Protein AF-A0A9P6QPV4-F1 (afdb_monomer)

Solvent-accessible surface area (backbone atoms only — not comparable to full-atom values): 7721 Å² total; per-residue (Å²): 91,66,71,56,54,52,51,54,48,51,56,55,48,48,58,53,47,57,52,38,43,75,69,64,81,41,61,70,65,59,55,51,54,50,55,49,54,49,51,53,51,52,50,53,50,51,50,52,30,54,54,38,33,74,79,37,81,72,35,32,77,47,51,60,56,54,33,46,51,50,51,52,52,50,53,51,54,52,50,52,52,52,50,52,54,50,51,51,53,51,51,51,53,48,54,53,52,51,52,53,49,54,53,47,55,53,48,53,54,47,52,52,52,52,52,57,48,58,66,62,73,72,72,79,88,89,88,86,87,90,79,90,84,87,135

Organism: NCBI:txid64522

Mean predicted aligned error: 12.57 Å

Radius of gyration: 38.08 Å; Cα contacts (8 Å, |Δi|>4): 37; chains: 1; bounding box: 68×32×124 Å

Secondary structure (DSSP, 8-state):
-HHHHHHHHHHHHHHHHHHHHHTTSS-HHHHHHHHHHHHHHHHHHHHHHHHHHHHSTTHHHHHHHHHHHHHHHHHHHHHHHHHHHHHHHHHHHHHHHHHHHHHHHHHHHHHHHHHHHHTTTT-------------

Structure (mmCIF, N/CA/C/O backbone):
data_AF-A0A9P6QPV4-F1
#
_entry.id   AF-A0A9P6QPV4-F1
#
loop_
_atom_site.group_PDB
_atom_site.id
_atom_site.type_symbol
_atom_site.label_atom_id
_atom_site.label_alt_id
_atom_site.label_comp_id
_atom_site.label_asym_id
_atom_site.label_entity_id
_atom_site.label_seq_id
_atom_site.pdbx_PDB_ins_code
_atom_site.Cartn_x
_atom_site.Cartn_y
_atom_site.Cartn_z
_atom_site.occupancy
_atom_site.B_iso_or_equiv
_atom_site.auth_seq_id
_atom_site.auth_comp_id
_atom_site.auth_asym_id
_atom_site.auth_atom_id
_atom_site.pdbx_PDB_model_num
ATOM 1 N N . MET A 1 1 ? -0.116 -9.616 7.389 1.00 77.44 1 MET A N 1
ATOM 2 C CA . MET A 1 1 ? 0.312 -8.679 6.322 1.00 77.44 1 MET A CA 1
ATOM 3 C C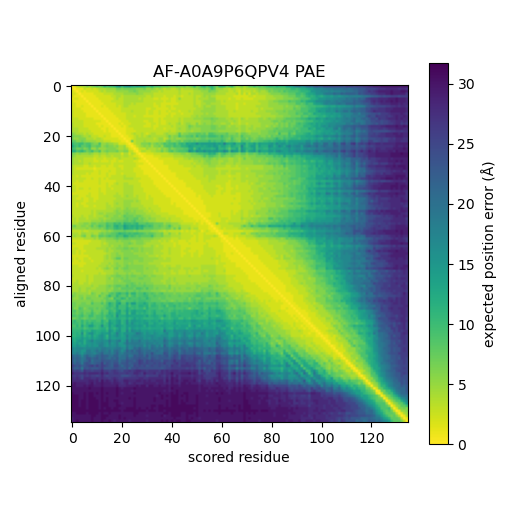 . MET A 1 1 ? -0.882 -8.087 5.591 1.00 77.44 1 MET A C 1
ATOM 5 O O . MET A 1 1 ? -0.925 -6.873 5.457 1.00 77.44 1 MET A O 1
ATOM 9 N N . GLU A 1 2 ? -1.861 -8.902 5.189 1.00 86.75 2 GLU A N 1
ATOM 10 C CA . GLU A 1 2 ? -3.061 -8.454 4.464 1.00 86.75 2 GLU A CA 1
ATOM 11 C C . GLU A 1 2 ? -3.799 -7.275 5.120 1.00 86.75 2 GLU A C 1
ATOM 13 O O . GLU A 1 2 ? -4.029 -6.276 4.448 1.00 86.75 2 GLU A O 1
ATOM 18 N N . GLY A 1 3 ? -4.056 -7.319 6.435 1.00 86.25 3 GLY A N 1
ATOM 19 C CA . GLY A 1 3 ? -4.704 -6.203 7.141 1.00 86.25 3 GLY A CA 1
ATOM 20 C C . GLY A 1 3 ? -3.973 -4.861 6.982 1.00 86.25 3 GLY A C 1
ATOM 21 O O . GLY A 1 3 ? -4.598 -3.846 6.699 1.00 86.25 3 GLY A O 1
ATOM 22 N N . VAL A 1 4 ? -2.635 -4.850 7.054 1.00 87.25 4 VAL A N 1
ATOM 23 C CA . VAL A 1 4 ? -1.836 -3.623 6.859 1.00 87.25 4 VAL A CA 1
ATOM 24 C C . VAL A 1 4 ? -1.897 -3.141 5.409 1.00 87.25 4 VAL A C 1
ATOM 26 O O . VAL A 1 4 ? -2.038 -1.945 5.167 1.00 87.25 4 VAL A O 1
ATOM 29 N N . VAL A 1 5 ? -1.837 -4.058 4.439 1.00 90.94 5 VAL A N 1
ATOM 30 C CA . VAL A 1 5 ? -1.985 -3.720 3.013 1.00 90.94 5 VAL A CA 1
ATOM 31 C C . VAL A 1 5 ? -3.350 -3.084 2.753 1.00 90.94 5 VAL A C 1
ATOM 33 O O . VAL A 1 5 ? -3.426 -2.045 2.097 1.00 90.94 5 VAL A O 1
ATOM 36 N N . ARG A 1 6 ? -4.417 -3.664 3.312 1.00 91.69 6 ARG A N 1
ATOM 37 C CA . ARG A 1 6 ? -5.785 -3.166 3.154 1.00 91.69 6 ARG A CA 1
ATOM 38 C C . ARG A 1 6 ? -5.951 -1.762 3.738 1.00 91.69 6 ARG A C 1
ATOM 40 O O . ARG A 1 6 ? -6.546 -0.912 3.087 1.00 91.69 6 ARG A O 1
ATOM 47 N N . VAL A 1 7 ? -5.364 -1.489 4.906 1.00 91.31 7 VAL A N 1
ATOM 48 C CA . VAL A 1 7 ? -5.370 -0.147 5.525 1.00 91.31 7 VAL A CA 1
ATOM 49 C C . VAL A 1 7 ? -4.671 0.884 4.656 1.00 91.31 7 VAL A C 1
ATOM 51 O O . VAL A 1 7 ? -5.173 1.995 4.496 1.00 91.31 7 VAL A O 1
ATOM 54 N N . LEU A 1 8 ? -3.495 0.542 4.125 1.00 88.44 8 LEU A N 1
ATOM 55 C CA . LEU A 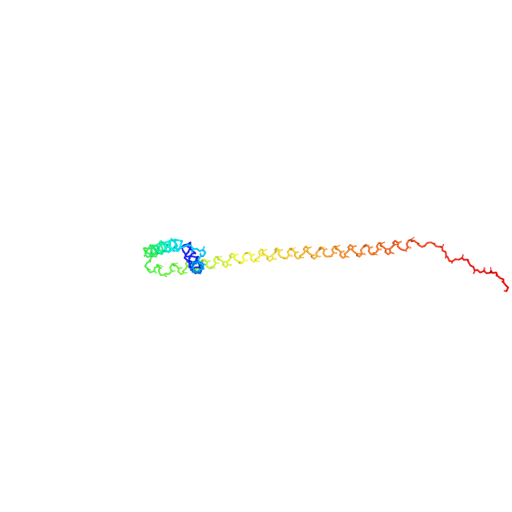1 8 ? -2.732 1.456 3.280 1.00 88.44 8 LEU A CA 1
ATOM 56 C C . LEU A 1 8 ? -3.514 1.792 2.006 1.00 88.44 8 LEU A C 1
ATOM 58 O O . LEU A 1 8 ? -3.653 2.972 1.696 1.00 88.44 8 LEU A O 1
ATOM 62 N N . SER A 1 9 ? -4.107 0.784 1.355 1.00 91.50 9 SER A N 1
ATOM 63 C CA . SER A 1 9 ? -4.988 0.992 0.198 1.00 91.50 9 SER A CA 1
ATOM 64 C C . SER A 1 9 ? -6.181 1.876 0.555 1.00 91.50 9 SER A C 1
ATOM 66 O O . SER A 1 9 ? -6.381 2.906 -0.075 1.00 91.50 9 SER A O 1
ATOM 68 N N . MET A 1 10 ? -6.919 1.556 1.627 1.00 93.12 10 MET A N 1
ATOM 69 C CA . MET A 1 10 ? -8.087 2.345 2.031 1.00 93.12 10 MET A CA 1
ATOM 70 C C . MET A 1 10 ? -7.749 3.811 2.318 1.00 93.12 10 MET A C 1
ATOM 72 O O . MET A 1 10 ? -8.542 4.697 2.005 1.00 93.12 10 MET A O 1
ATOM 76 N N . ARG A 1 11 ? -6.576 4.106 2.889 1.00 91.50 11 ARG A N 1
ATOM 77 C CA . ARG A 1 11 ? -6.150 5.494 3.127 1.00 91.50 11 ARG A CA 1
ATOM 78 C C . ARG A 1 11 ? -5.884 6.253 1.830 1.00 91.50 11 ARG A C 1
ATOM 80 O O . ARG A 1 11 ? -6.265 7.420 1.740 1.00 91.50 11 ARG A O 1
ATOM 87 N N . GLU A 1 12 ? -5.245 5.613 0.855 1.00 92.56 12 GLU A N 1
ATOM 88 C CA . GLU A 1 12 ? -5.014 6.189 -0.474 1.00 92.56 12 GLU A CA 1
ATOM 89 C C . GLU A 1 12 ? -6.351 6.406 -1.202 1.00 92.56 12 GLU A C 1
ATOM 91 O O . GLU A 1 12 ? -6.650 7.518 -1.649 1.00 92.56 12 GLU A O 1
ATOM 96 N N . ASP A 1 13 ? -7.207 5.383 -1.211 1.00 93.38 13 ASP A N 1
ATOM 97 C CA . ASP A 1 13 ? -8.518 5.400 -1.859 1.00 93.38 13 ASP A CA 1
ATOM 98 C C . ASP A 1 13 ? -9.428 6.487 -1.275 1.00 93.38 13 ASP A C 1
ATOM 100 O O . ASP A 1 13 ? -10.091 7.207 -2.021 1.00 93.38 13 ASP A O 1
ATOM 104 N N . LYS A 1 14 ? -9.406 6.695 0.048 1.00 92.56 14 LYS A N 1
ATOM 105 C CA . LYS A 1 14 ? -10.188 7.743 0.721 1.00 92.56 14 LYS A CA 1
ATOM 106 C C . LYS A 1 14 ? -9.842 9.142 0.222 1.00 92.56 14 LYS A C 1
ATOM 108 O O . LYS A 1 14 ? -10.737 9.967 0.035 1.00 92.56 14 LYS A O 1
ATOM 113 N N . GLN A 1 15 ? -8.556 9.431 0.011 1.00 92.50 15 GLN A N 1
ATOM 114 C CA . GLN A 1 15 ? -8.116 10.737 -0.486 1.00 92.50 15 GLN A CA 1
ATOM 115 C C . GLN A 1 15 ? -8.592 10.974 -1.919 1.00 92.50 15 GLN A C 1
ATOM 117 O O . GLN A 1 15 ? -9.061 12.067 -2.246 1.00 92.50 15 GLN A O 1
ATOM 122 N N . VAL A 1 16 ? -8.510 9.944 -2.762 1.00 92.25 16 VAL A N 1
ATOM 123 C CA . VAL A 1 16 ? -8.988 10.000 -4.146 1.00 92.25 16 VAL A CA 1
ATOM 124 C C . VAL A 1 16 ? -10.508 10.160 -4.178 1.00 92.25 16 VAL A C 1
ATOM 126 O O . VAL A 1 16 ? -11.020 11.061 -4.844 1.00 92.25 16 VAL A O 1
ATOM 129 N N . LEU A 1 17 ? -11.230 9.359 -3.396 1.00 92.06 17 LEU A N 1
ATOM 130 C CA . LEU A 1 17 ? -12.687 9.382 -3.318 1.00 92.06 17 LEU A CA 1
ATOM 131 C C .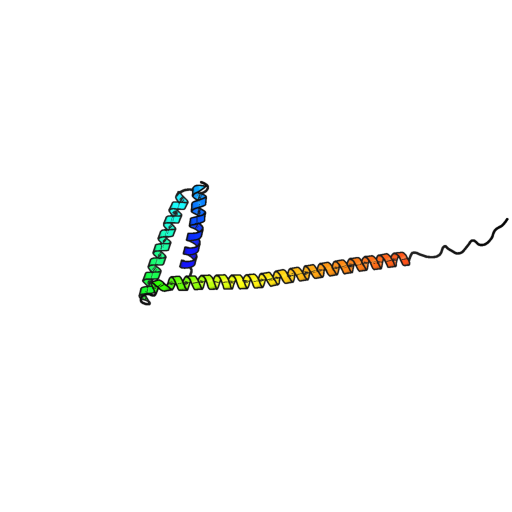 LEU A 1 17 ? -13.208 10.731 -2.811 1.00 92.06 17 LEU A C 1
ATOM 133 O O . LEU A 1 17 ? -14.142 11.278 -3.389 1.00 92.06 17 LEU A O 1
ATOM 137 N N . ALA A 1 18 ? -12.561 11.325 -1.804 1.00 90.19 18 ALA A N 1
ATOM 138 C CA . ALA A 1 18 ? -12.930 12.644 -1.291 1.00 90.19 18 ALA A CA 1
ATOM 139 C C . ALA A 1 18 ? -12.846 13.737 -2.369 1.00 90.19 18 ALA A C 1
ATOM 141 O O . ALA A 1 18 ? -13.630 14.688 -2.357 1.00 90.19 18 ALA A O 1
ATOM 142 N N . ASN A 1 19 ? -11.906 13.616 -3.309 1.00 91.56 19 ASN A N 1
ATOM 143 C CA . ASN A 1 19 ? -11.798 14.539 -4.436 1.00 91.56 19 ASN A CA 1
ATOM 144 C C . ASN A 1 19 ? -12.892 14.287 -5.481 1.00 91.56 19 ASN A C 1
ATOM 146 O O . ASN A 1 19 ? -13.494 15.244 -5.965 1.00 91.56 19 ASN A O 1
ATOM 150 N N . LEU A 1 20 ? -13.196 13.023 -5.783 1.00 90.25 20 LEU A N 1
ATOM 151 C CA . LEU A 1 20 ? -14.242 12.652 -6.742 1.00 90.25 20 LEU A CA 1
ATOM 152 C C . LEU A 1 20 ? -15.648 13.050 -6.264 1.00 90.25 20 LEU A C 1
ATOM 154 O O . LEU A 1 20 ? -16.445 13.570 -7.045 1.00 90.25 20 LEU A O 1
ATOM 158 N N . VAL A 1 21 ? -15.935 12.896 -4.969 1.00 90.00 21 VAL A N 1
ATOM 159 C CA . VAL A 1 21 ? -17.206 13.327 -4.362 1.00 90.00 21 VAL A CA 1
ATOM 160 C C . VAL A 1 21 ? -17.380 14.842 -4.488 1.00 90.00 21 VAL A C 1
ATOM 162 O O . VAL A 1 21 ? -18.441 15.310 -4.891 1.00 90.00 21 VAL A O 1
ATOM 165 N N . LYS A 1 22 ? -16.322 15.632 -4.248 1.00 87.94 22 LYS A N 1
ATOM 166 C CA . LYS A 1 22 ? -16.356 17.096 -4.443 1.00 87.94 22 LYS A CA 1
ATOM 167 C C . LYS A 1 22 ? -16.600 17.502 -5.896 1.00 87.94 22 LYS A C 1
ATOM 169 O O . LYS A 1 22 ? -17.188 18.550 -6.142 1.00 87.94 22 LYS A O 1
ATOM 174 N N . GLN A 1 23 ? -16.136 16.697 -6.850 1.00 91.06 23 GLN A N 1
ATOM 175 C CA . GLN A 1 23 ? -16.375 16.910 -8.278 1.00 91.06 23 GLN A CA 1
ATOM 176 C C . GLN A 1 23 ? -17.790 16.499 -8.713 1.00 91.06 23 GLN A C 1
ATOM 178 O O . GLN A 1 23 ? -18.176 16.786 -9.844 1.00 91.06 23 GLN A O 1
ATOM 183 N N . GLY A 1 24 ? -18.564 15.840 -7.844 1.00 87.12 24 GLY A N 1
ATOM 184 C CA . GLY A 1 24 ? -19.917 15.369 -8.140 1.00 87.12 24 GLY A CA 1
ATOM 185 C C . GLY A 1 24 ? -19.967 14.178 -9.101 1.00 87.12 24 GLY A C 1
ATOM 186 O O . GLY A 1 24 ? -21.042 13.825 -9.576 1.00 87.12 24 GLY A O 1
ATOM 187 N N . THR A 1 25 ? -18.825 13.551 -9.404 1.00 88.81 25 THR A N 1
ATOM 188 C CA . THR A 1 25 ? -18.744 12.362 -10.273 1.00 88.81 25 THR A CA 1
ATOM 189 C C . THR A 1 25 ? -19.099 11.073 -9.534 1.00 88.81 25 THR A C 1
ATOM 191 O O . THR A 1 25 ? -19.366 10.053 -10.165 1.00 88.81 25 THR A O 1
ATOM 194 N N . VAL A 1 26 ? -19.120 11.124 -8.200 1.00 88.12 26 VAL A N 1
ATOM 195 C CA . VAL A 1 26 ? -19.424 10.010 -7.300 1.00 88.12 26 VAL A CA 1
ATOM 196 C C . VAL A 1 26 ? -20.515 10.447 -6.324 1.00 88.12 26 VAL A C 1
ATOM 198 O O . VAL A 1 26 ? -20.455 11.545 -5.773 1.00 88.12 26 VAL A O 1
ATOM 201 N N . GLY A 1 27 ? -21.519 9.589 -6.123 1.00 88.25 27 GLY A N 1
ATOM 202 C CA . GLY A 1 27 ? -22.625 9.846 -5.200 1.00 88.25 27 GLY A CA 1
ATOM 203 C C . GLY A 1 27 ? -22.229 9.719 -3.724 1.00 88.25 27 GLY A C 1
ATOM 204 O O . GLY A 1 27 ? -21.318 8.971 -3.374 1.00 88.25 27 GLY A O 1
ATOM 205 N N . ASP A 1 28 ? -22.965 10.415 -2.857 1.00 87.12 28 ASP A N 1
ATOM 206 C CA . ASP A 1 28 ? -22.754 10.432 -1.397 1.00 87.12 28 ASP A CA 1
ATOM 207 C C . ASP A 1 28 ? -22.981 9.058 -0.727 1.00 87.12 28 ASP A C 1
ATOM 209 O O . ASP A 1 28 ? -22.378 8.722 0.294 1.00 87.12 28 ASP A O 1
ATOM 213 N N . ASP A 1 29 ? -23.793 8.206 -1.354 1.00 91.44 29 ASP A N 1
ATOM 214 C CA . ASP A 1 29 ? -24.022 6.821 -0.927 1.00 91.44 29 ASP A CA 1
ATOM 215 C C . ASP A 1 29 ? -22.726 5.987 -0.937 1.00 91.44 29 ASP A C 1
ATOM 217 O O . ASP A 1 29 ? -22.412 5.294 0.030 1.00 91.44 29 ASP A O 1
ATOM 221 N N . ILE A 1 30 ? -21.895 6.142 -1.977 1.00 90.75 30 ILE A N 1
ATOM 222 C CA . ILE A 1 30 ? -20.601 5.447 -2.088 1.00 90.75 30 ILE A CA 1
ATOM 223 C C . ILE A 1 30 ? -19.649 5.913 -0.984 1.00 90.75 30 ILE A C 1
ATOM 225 O O . ILE A 1 30 ? -18.936 5.102 -0.396 1.00 90.75 30 ILE A O 1
ATOM 229 N N . TRP A 1 31 ? -19.648 7.212 -0.677 1.00 90.12 31 TRP A N 1
ATOM 230 C CA . TRP A 1 31 ? -18.842 7.767 0.409 1.00 90.12 31 TRP A CA 1
ATOM 231 C C . TRP A 1 31 ? -19.259 7.208 1.775 1.00 90.12 31 TRP A C 1
ATOM 233 O O . TRP A 1 31 ? -18.412 6.849 2.601 1.00 90.12 31 TRP A O 1
ATOM 243 N N . THR A 1 32 ? -20.566 7.076 1.994 1.00 92.19 32 THR A N 1
ATOM 244 C CA . THR A 1 32 ? -21.133 6.506 3.219 1.00 92.19 32 THR A CA 1
ATOM 245 C C . THR A 1 32 ? -20.775 5.027 3.356 1.00 92.19 32 THR A C 1
ATOM 247 O O . THR A 1 32 ? -20.258 4.622 4.399 1.00 92.19 32 THR A O 1
ATOM 250 N N . GLN A 1 33 ? -20.961 4.236 2.295 1.00 93.62 33 GLN A N 1
ATOM 251 C CA . GLN A 1 33 ? -20.597 2.818 2.275 1.00 93.62 33 GLN A CA 1
ATOM 252 C C . GLN A 1 33 ? -19.091 2.614 2.476 1.00 93.62 33 GLN A C 1
ATOM 254 O O . GLN A 1 33 ? -18.680 1.739 3.236 1.00 93.62 33 GLN A O 1
ATOM 259 N N . PHE A 1 34 ? -18.259 3.453 1.857 1.00 93.62 34 PHE A N 1
ATOM 260 C CA . PHE A 1 34 ? -16.810 3.409 2.037 1.00 93.62 34 PHE A CA 1
ATOM 261 C C . PHE A 1 34 ? -16.409 3.683 3.492 1.00 93.62 34 PHE A C 1
ATOM 263 O O . PHE A 1 34 ? -15.591 2.963 4.061 1.00 93.62 34 PHE A O 1
ATOM 270 N N . THR A 1 35 ? -17.019 4.691 4.121 1.00 91.62 35 THR A N 1
ATOM 271 C CA . THR A 1 35 ? -16.767 5.029 5.531 1.00 91.62 35 THR A CA 1
ATOM 272 C C . THR A 1 35 ? -17.245 3.919 6.475 1.00 91.62 35 THR A C 1
ATOM 274 O O . THR A 1 35 ? -16.646 3.696 7.526 1.00 91.62 35 THR A O 1
ATOM 277 N N . LEU A 1 36 ? -18.315 3.200 6.120 1.00 95.06 36 LEU A N 1
ATOM 278 C CA . LEU A 1 36 ? -18.758 2.024 6.869 1.00 95.06 36 LEU A CA 1
ATOM 279 C C . LEU A 1 36 ? -17.718 0.901 6.795 1.00 95.06 36 LEU A C 1
ATOM 281 O O . LEU A 1 36 ? -17.288 0.407 7.834 1.00 95.06 36 LEU A O 1
ATOM 285 N N . SER A 1 37 ? -17.259 0.561 5.590 1.00 93.75 37 SER A N 1
ATOM 286 C CA . SER A 1 37 ? -16.211 -0.446 5.400 1.00 93.75 37 SER A CA 1
ATOM 287 C C . SER A 1 37 ? -14.886 -0.058 6.070 1.00 93.75 37 SER A C 1
ATOM 289 O O . SER A 1 37 ? -14.158 -0.931 6.534 1.00 93.75 37 SER A O 1
ATOM 291 N N . GLU A 1 38 ? -14.582 1.240 6.193 1.00 92.44 38 GLU A N 1
ATOM 292 C CA . GLU A 1 38 ? -13.417 1.725 6.950 1.00 92.44 38 GLU A CA 1
ATOM 293 C C . GLU A 1 38 ? -13.522 1.353 8.427 1.00 92.44 38 GLU A C 1
ATOM 295 O O . GLU A 1 38 ? -12.575 0.820 8.999 1.00 92.44 38 GLU A O 1
ATOM 300 N N . LYS A 1 39 ? -14.694 1.565 9.030 1.00 94.00 39 LYS A N 1
ATOM 301 C CA . LYS A 1 39 ? -14.941 1.205 10.430 1.00 94.00 39 LYS A CA 1
ATOM 302 C C . LYS A 1 39 ? -14.897 -0.301 10.660 1.00 94.00 39 LYS A C 1
ATOM 304 O O . LYS A 1 39 ? -14.393 -0.737 11.691 1.00 94.00 39 LYS A O 1
ATOM 309 N N . GLU A 1 40 ? -15.415 -1.091 9.723 1.00 94.00 40 GLU A N 1
ATOM 310 C CA . GLU A 1 40 ? -15.329 -2.556 9.786 1.00 94.00 40 GLU A CA 1
ATOM 311 C C . GLU A 1 40 ? -13.869 -3.023 9.784 1.00 94.00 40 GLU A C 1
ATOM 313 O O . GLU A 1 40 ? -13.487 -3.861 10.601 1.00 94.00 40 GLU A O 1
ATOM 318 N N . LEU A 1 41 ? -13.031 -2.425 8.931 1.00 92.88 41 LEU A N 1
ATOM 319 C CA . LEU A 1 41 ? -11.602 -2.721 8.894 1.00 92.88 41 LEU A CA 1
ATOM 320 C C . LEU A 1 41 ? -10.879 -2.271 10.173 1.00 92.88 41 LEU A C 1
ATOM 322 O O . LEU A 1 41 ? -10.027 -2.995 10.685 1.00 92.88 41 LEU A O 1
ATOM 326 N N . GLU A 1 42 ? -11.204 -1.094 10.712 1.00 91.81 42 GLU A N 1
ATOM 327 C CA . GLU A 1 42 ? -10.650 -0.627 11.990 1.00 91.81 42 GLU A CA 1
ATOM 328 C C . GLU A 1 42 ? -10.987 -1.589 13.137 1.00 91.81 42 GLU A C 1
ATOM 330 O O . GLU A 1 42 ? -10.108 -1.914 13.938 1.00 91.81 42 GLU A O 1
ATOM 335 N N . ALA A 1 43 ? -12.219 -2.101 13.180 1.00 94.00 43 ALA A N 1
ATOM 336 C CA . ALA A 1 43 ? -12.636 -3.095 14.163 1.00 94.00 43 ALA A CA 1
ATOM 337 C C . ALA A 1 43 ? -11.876 -4.424 14.003 1.00 94.00 43 ALA A C 1
ATOM 339 O O . ALA A 1 43 ? -11.418 -4.988 14.998 1.00 94.00 43 ALA A O 1
ATOM 340 N N . GLU A 1 44 ? -11.678 -4.897 12.768 1.00 92.50 44 GLU A N 1
ATOM 341 C CA . GLU A 1 44 ? -10.875 -6.093 12.474 1.00 92.50 44 GLU A CA 1
ATOM 342 C C . GLU A 1 44 ? -9.434 -5.941 12.994 1.00 92.50 44 GLU A C 1
ATOM 344 O O . GLU A 1 44 ? -8.886 -6.843 13.625 1.00 92.50 44 GLU A O 1
ATOM 349 N N . ILE A 1 45 ? -8.820 -4.773 12.799 1.00 91.69 45 ILE A N 1
ATOM 350 C CA . ILE A 1 45 ? -7.449 -4.508 13.257 1.00 91.69 45 ILE A CA 1
ATOM 351 C C . ILE A 1 45 ? -7.367 -4.441 14.776 1.00 91.69 45 ILE A C 1
ATOM 353 O O . ILE A 1 45 ? -6.412 -4.964 15.349 1.00 91.69 45 ILE A O 1
ATOM 357 N N . MET A 1 46 ? -8.344 -3.813 15.433 1.00 92.56 46 MET A N 1
ATOM 358 C CA . MET A 1 46 ? -8.404 -3.797 16.895 1.00 92.56 46 MET A CA 1
ATOM 359 C C . MET A 1 46 ? -8.500 -5.220 17.449 1.00 92.56 46 MET A C 1
ATOM 361 O O . MET A 1 46 ? -7.735 -5.559 18.350 1.00 92.56 46 MET A O 1
ATOM 365 N N . ALA A 1 47 ? -9.327 -6.077 16.844 1.00 93.25 47 ALA A N 1
ATOM 366 C CA . ALA A 1 47 ? -9.412 -7.486 17.219 1.00 93.25 47 ALA A CA 1
ATOM 367 C C . ALA A 1 47 ? -8.067 -8.218 17.046 1.00 93.25 47 ALA A C 1
ATOM 369 O O . ALA A 1 47 ? -7.655 -8.949 17.941 1.00 93.25 47 ALA A O 1
ATOM 370 N N . ILE A 1 48 ? -7.325 -7.966 15.957 1.00 91.19 48 ILE A N 1
ATOM 371 C CA . ILE A 1 48 ? -5.981 -8.543 15.745 1.00 91.19 48 ILE A CA 1
ATOM 372 C C . ILE A 1 48 ? -4.986 -8.071 16.815 1.00 91.19 48 ILE A C 1
ATOM 374 O O . ILE A 1 48 ? -4.152 -8.847 17.281 1.00 91.19 48 ILE A O 1
ATOM 378 N N . VAL A 1 49 ? -5.033 -6.794 17.199 1.00 92.00 49 VAL A N 1
ATOM 379 C CA . VAL A 1 49 ? -4.154 -6.223 18.233 1.00 92.00 49 VAL A CA 1
ATOM 380 C C . VAL A 1 49 ? -4.459 -6.837 19.598 1.00 92.00 49 VAL A C 1
ATOM 382 O O . VAL A 1 49 ? -3.532 -7.179 20.338 1.00 92.00 49 VAL A O 1
ATOM 385 N N . GLU A 1 50 ? -5.739 -7.000 19.927 1.00 93.94 50 GLU A N 1
ATOM 386 C CA . GLU A 1 50 ? -6.186 -7.675 21.145 1.00 93.94 50 GLU A CA 1
ATOM 387 C C . GLU A 1 50 ? -5.756 -9.143 21.155 1.00 93.94 50 GLU A C 1
ATOM 389 O O . GLU A 1 50 ? -5.149 -9.594 22.127 1.00 93.94 50 GLU A O 1
ATOM 394 N N . GLU A 1 51 ? -5.964 -9.865 20.054 1.00 93.56 51 GLU A N 1
ATOM 395 C CA . GLU A 1 51 ? -5.543 -11.257 19.901 1.00 93.56 51 GLU A CA 1
ATOM 396 C C . GLU A 1 51 ? -4.019 -11.400 20.033 1.00 93.56 51 GLU A C 1
ATOM 398 O O . GLU A 1 51 ? -3.535 -12.247 20.784 1.00 93.56 51 GLU A O 1
ATOM 403 N N . ALA A 1 52 ? -3.234 -10.519 19.407 1.00 93.94 52 ALA A N 1
ATOM 404 C CA . ALA A 1 52 ? -1.777 -10.501 19.540 1.00 93.94 52 ALA A CA 1
ATOM 405 C C . ALA A 1 52 ? -1.326 -10.332 21.000 1.00 93.94 52 ALA A C 1
ATOM 407 O O . ALA A 1 52 ? -0.373 -10.986 21.436 1.00 93.94 52 ALA A O 1
ATOM 408 N N . ASN A 1 53 ? -2.030 -9.500 21.771 1.00 93.56 53 ASN A N 1
ATOM 409 C CA . ASN A 1 53 ? -1.754 -9.322 23.194 1.00 93.56 53 ASN A CA 1
ATOM 410 C C . ASN A 1 53 ? -2.052 -10.584 24.021 1.00 93.56 53 ASN A C 1
ATOM 412 O O . ASN A 1 53 ? -1.403 -10.783 25.047 1.00 93.56 53 ASN A O 1
ATOM 416 N N . THR A 1 54 ? -2.962 -11.463 23.575 1.00 94.88 54 THR A N 1
ATOM 417 C CA . THR A 1 54 ? -3.194 -12.765 24.233 1.00 94.88 54 THR A CA 1
ATOM 418 C C . THR A 1 54 ? -2.018 -13.727 24.067 1.00 94.88 54 THR A C 1
ATOM 420 O O . THR A 1 54 ? -1.751 -14.531 24.959 1.00 94.88 54 THR A O 1
ATOM 423 N N . PHE A 1 55 ? -1.279 -13.629 22.958 1.00 93.62 55 PHE A N 1
ATOM 424 C CA . PHE A 1 55 ? -0.090 -14.448 22.724 1.00 93.62 55 PHE A CA 1
ATOM 425 C C . PHE A 1 55 ? 1.130 -13.934 23.487 1.00 93.62 55 PHE A C 1
ATOM 427 O O . PHE A 1 55 ? 1.953 -14.727 23.951 1.00 93.62 55 PHE A O 1
ATOM 434 N N . LYS A 1 56 ? 1.277 -12.610 23.592 1.00 93.12 56 LYS A N 1
ATOM 435 C CA . LYS A 1 56 ? 2.359 -11.969 24.336 1.00 93.12 56 LYS A CA 1
ATOM 436 C C . LYS A 1 56 ? 1.971 -10.546 24.715 1.00 93.12 56 LYS A C 1
ATOM 438 O O . LYS A 1 56 ? 1.562 -9.755 23.869 1.00 93.12 56 LYS A O 1
ATOM 443 N N . GLU A 1 57 ? 2.195 -10.202 25.977 1.00 92.38 57 GLU A N 1
ATOM 444 C CA . GLU A 1 57 ? 1.962 -8.852 26.482 1.00 92.38 57 GLU A CA 1
ATOM 445 C C . GLU A 1 57 ? 2.703 -7.797 25.637 1.00 92.38 57 GLU A C 1
ATOM 447 O O . GLU A 1 57 ? 3.864 -7.981 25.257 1.00 92.38 57 GLU A O 1
ATOM 452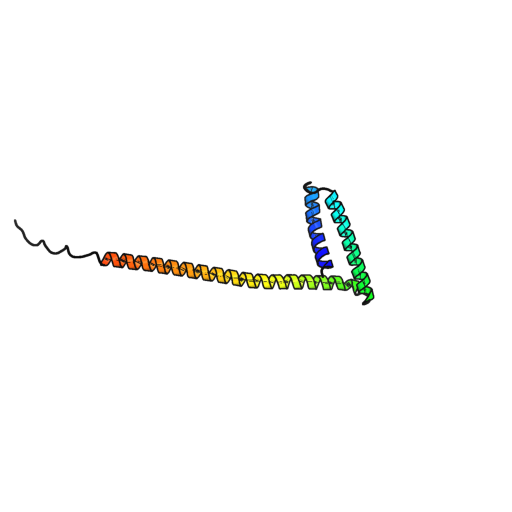 N N . ASN A 1 58 ? 2.018 -6.690 25.333 1.00 89.31 58 ASN A N 1
ATOM 453 C CA . ASN A 1 58 ? 2.493 -5.578 24.499 1.00 89.31 58 ASN A CA 1
ATOM 454 C C . ASN A 1 58 ? 2.829 -5.928 23.037 1.00 89.31 58 ASN A C 1
ATOM 456 O O . ASN A 1 58 ? 3.360 -5.083 22.306 1.00 89.31 58 ASN A O 1
ATOM 460 N N . TRP A 1 59 ? 2.509 -7.131 22.553 1.00 92.94 59 TRP A N 1
ATOM 461 C CA . TRP A 1 59 ? 2.799 -7.487 21.164 1.00 92.94 59 TRP A CA 1
ATOM 462 C C . TRP A 1 59 ? 1.897 -6.754 20.169 1.00 92.94 59 TRP A C 1
ATOM 464 O O . TRP A 1 59 ? 2.350 -6.401 19.080 1.00 92.94 59 TRP A O 1
ATOM 474 N N . GLY A 1 60 ? 0.673 -6.406 20.566 1.00 90.31 60 GLY A N 1
ATOM 475 C CA . GLY A 1 60 ? -0.253 -5.626 19.750 1.00 90.31 60 GLY A CA 1
ATOM 476 C C . GLY A 1 60 ? 0.307 -4.270 19.290 1.00 90.31 60 GLY A C 1
ATOM 477 O O . GLY A 1 60 ? -0.012 -3.811 18.197 1.00 90.31 60 GLY A O 1
ATOM 478 N N . GLN A 1 61 ? 1.205 -3.654 20.067 1.00 89.50 61 GLN A N 1
ATOM 479 C CA . GLN A 1 61 ? 1.835 -2.378 19.698 1.00 89.50 61 GLN A CA 1
ATOM 480 C C . GLN A 1 61 ? 2.888 -2.526 18.591 1.00 89.50 61 GLN A C 1
ATOM 482 O O . GLN A 1 61 ? 3.063 -1.625 17.776 1.00 89.50 61 GLN A O 1
ATOM 487 N N . SER A 1 62 ? 3.593 -3.659 18.554 1.00 92.62 62 SER A N 1
ATOM 488 C CA . SER A 1 62 ? 4.717 -3.885 17.633 1.00 92.62 62 SER A CA 1
ATOM 489 C C . SER A 1 62 ? 4.335 -4.714 16.407 1.00 92.62 62 SER A C 1
ATOM 491 O O . SER A 1 62 ? 4.942 -4.551 15.349 1.00 92.62 62 SER A O 1
ATOM 493 N N . ILE A 1 63 ? 3.304 -5.560 16.498 1.00 92.25 63 ILE A N 1
ATOM 494 C CA . ILE A 1 63 ? 2.930 -6.502 15.436 1.00 92.25 63 ILE A CA 1
ATOM 495 C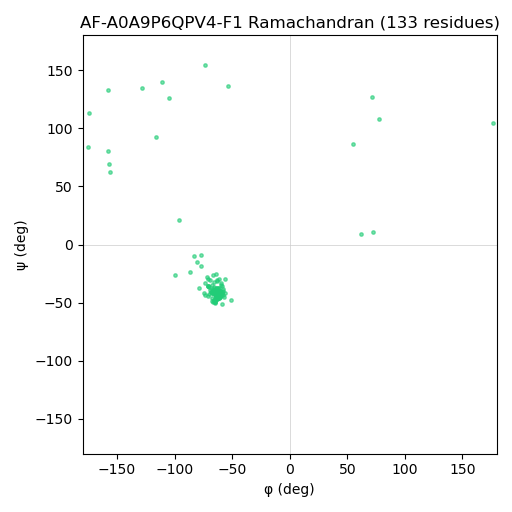 C . ILE A 1 63 ? 2.560 -5.802 14.124 1.00 92.25 63 ILE A C 1
ATOM 497 O O . ILE A 1 63 ? 2.987 -6.236 13.054 1.00 92.25 63 ILE A O 1
ATOM 501 N N . LEU A 1 64 ? 1.819 -4.691 14.190 1.00 91.19 64 LEU A N 1
ATOM 502 C CA . LEU A 1 64 ? 1.428 -3.933 12.999 1.00 91.19 64 LEU A CA 1
ATOM 503 C C . LEU A 1 64 ? 2.616 -3.198 12.375 1.00 91.19 64 LEU A C 1
ATOM 505 O O . LEU A 1 64 ? 2.715 -3.136 11.149 1.00 91.19 64 LEU A O 1
ATOM 509 N N . GLN A 1 65 ? 3.543 -2.695 13.195 1.00 91.75 65 GLN A N 1
ATOM 510 C CA . GLN A 1 65 ? 4.767 -2.064 12.708 1.00 91.75 65 GLN A CA 1
ATOM 511 C C . GLN A 1 65 ? 5.645 -3.083 11.972 1.00 91.75 65 GLN A C 1
ATOM 513 O O . GLN A 1 65 ? 6.009 -2.859 10.818 1.00 91.75 65 GLN A O 1
ATOM 518 N N . THR A 1 66 ? 5.898 -4.244 12.580 1.00 92.62 66 THR A N 1
ATOM 519 C CA . THR A 1 66 ? 6.654 -5.325 11.936 1.00 92.62 66 THR A CA 1
ATOM 520 C C . THR A 1 66 ? 5.953 -5.825 10.672 1.00 92.62 66 THR A C 1
ATOM 522 O O . THR A 1 66 ? 6.597 -6.026 9.645 1.00 92.62 66 THR A O 1
ATOM 525 N N . ALA A 1 67 ? 4.624 -5.965 10.685 1.00 92.12 67 ALA A N 1
ATOM 526 C CA . ALA A 1 67 ? 3.872 -6.339 9.491 1.00 92.12 67 ALA A CA 1
ATOM 527 C C . ALA A 1 67 ? 4.000 -5.293 8.367 1.00 92.12 67 ALA A C 1
ATOM 529 O O . ALA A 1 67 ? 4.107 -5.675 7.202 1.00 92.12 67 ALA A O 1
ATOM 530 N N . SER A 1 68 ? 4.038 -3.998 8.693 1.00 91.25 68 SER A N 1
ATOM 531 C CA . SER A 1 68 ? 4.280 -2.927 7.718 1.00 91.25 68 SER A CA 1
ATOM 532 C C . SER A 1 68 ? 5.676 -3.014 7.099 1.00 91.25 68 SER A C 1
ATOM 534 O O . SER A 1 68 ? 5.829 -2.853 5.887 1.00 91.25 68 SER A O 1
ATOM 536 N N . GLU A 1 69 ? 6.698 -3.304 7.904 1.00 93.81 69 GLU A N 1
ATOM 537 C CA . GLU A 1 69 ? 8.068 -3.504 7.421 1.00 93.81 69 GLU A CA 1
ATOM 538 C C . GLU A 1 69 ? 8.160 -4.713 6.481 1.00 93.81 69 GLU A C 1
ATOM 540 O O . GLU A 1 69 ? 8.779 -4.627 5.417 1.00 93.81 69 GLU A O 1
ATOM 545 N N . MET A 1 70 ? 7.478 -5.815 6.812 1.00 94.06 70 MET A N 1
ATOM 546 C CA . MET A 1 70 ? 7.416 -7.005 5.957 1.00 94.06 70 MET A CA 1
ATOM 547 C C . MET A 1 70 ? 6.765 -6.710 4.600 1.00 94.06 70 MET A C 1
ATOM 549 O O . MET A 1 70 ? 7.306 -7.110 3.568 1.00 94.06 70 MET A O 1
ATOM 553 N N . VAL A 1 71 ? 5.654 -5.965 4.587 1.00 93.31 71 VAL A N 1
ATOM 554 C CA . VAL A 1 71 ? 4.970 -5.545 3.352 1.00 93.31 71 VAL A CA 1
ATOM 555 C C . VAL A 1 71 ? 5.896 -4.696 2.477 1.00 93.31 71 VAL A C 1
ATOM 557 O O . VAL A 1 71 ? 6.007 -4.929 1.272 1.00 93.31 71 VAL A O 1
ATOM 560 N N . MET A 1 72 ? 6.611 -3.738 3.071 1.00 92.44 72 MET A N 1
ATOM 561 C CA . MET A 1 72 ? 7.541 -2.881 2.332 1.00 92.44 72 MET A CA 1
ATOM 562 C C . MET A 1 72 ? 8.736 -3.667 1.777 1.00 92.44 72 MET A C 1
ATOM 564 O O . MET A 1 72 ? 9.154 -3.457 0.632 1.00 92.44 72 MET A O 1
ATOM 568 N N . HIS A 1 73 ? 9.272 -4.604 2.559 1.00 95.00 73 HIS A N 1
ATOM 569 C CA . HIS A 1 73 ? 10.344 -5.489 2.117 1.00 95.00 73 HIS A CA 1
ATOM 570 C C . HIS A 1 73 ? 9.897 -6.366 0.939 1.00 95.00 73 HIS A C 1
ATOM 572 O O . HIS A 1 73 ? 10.613 -6.475 -0.059 1.00 95.00 73 HIS A O 1
ATOM 578 N N . GLU A 1 74 ? 8.701 -6.951 1.008 1.00 93.50 74 GLU A N 1
ATOM 579 C CA . GLU A 1 74 ? 8.161 -7.769 -0.075 1.00 93.50 74 GLU A CA 1
ATOM 580 C C . GLU A 1 74 ? 7.933 -6.952 -1.353 1.00 93.50 74 GLU A C 1
ATOM 582 O O . GLU A 1 74 ? 8.395 -7.362 -2.422 1.00 93.50 74 GLU A O 1
ATOM 587 N N . LYS A 1 75 ? 7.338 -5.758 -1.244 1.00 92.19 75 LYS A N 1
ATOM 588 C CA . LYS A 1 75 ? 7.165 -4.825 -2.370 1.00 92.19 75 LYS A CA 1
ATOM 589 C C . LYS A 1 75 ? 8.502 -4.474 -3.025 1.00 92.19 75 LYS A C 1
ATOM 591 O O . LYS A 1 75 ? 8.634 -4.514 -4.247 1.00 92.19 75 LYS A O 1
ATOM 596 N N . THR A 1 76 ? 9.519 -4.184 -2.217 1.00 94.75 76 THR A N 1
ATOM 597 C CA . THR A 1 76 ? 10.867 -3.864 -2.709 1.00 94.75 76 THR A CA 1
ATOM 598 C C . THR A 1 76 ? 11.490 -5.059 -3.430 1.00 94.75 76 THR A C 1
ATOM 600 O O . THR A 1 76 ? 12.044 -4.915 -4.519 1.00 94.75 76 THR A O 1
ATOM 603 N N . LYS A 1 77 ? 11.355 -6.264 -2.869 1.00 95.81 77 LYS A N 1
ATOM 604 C CA . LYS A 1 77 ? 11.853 -7.500 -3.481 1.00 95.81 77 LYS A CA 1
ATOM 605 C C . LYS A 1 77 ? 11.161 -7.802 -4.811 1.00 95.81 77 LYS A C 1
ATOM 607 O O . LYS A 1 77 ? 11.821 -8.235 -5.754 1.00 95.81 77 LYS A O 1
ATOM 612 N N . GLN A 1 78 ? 9.850 -7.586 -4.905 1.00 94.69 78 GLN A N 1
ATOM 613 C CA . GLN A 1 78 ? 9.096 -7.748 -6.151 1.00 94.69 78 GLN A CA 1
ATOM 614 C C . GLN A 1 78 ? 9.561 -6.745 -7.215 1.00 94.69 78 GLN A C 1
ATOM 616 O O . GLN A 1 78 ? 9.899 -7.155 -8.323 1.00 94.69 78 GLN A O 1
ATOM 621 N N . MET A 1 79 ? 9.709 -5.468 -6.851 1.00 95.00 79 MET A N 1
ATOM 622 C CA . MET A 1 79 ? 10.229 -4.428 -7.745 1.00 95.00 79 MET A CA 1
ATOM 623 C C . MET A 1 79 ? 11.639 -4.753 -8.257 1.00 95.00 79 MET A C 1
ATOM 625 O O . MET A 1 79 ? 11.930 -4.584 -9.439 1.00 95.00 79 MET A O 1
ATOM 629 N N . GLN A 1 80 ? 12.524 -5.257 -7.394 1.00 95.56 80 GLN A N 1
ATOM 630 C CA . GLN A 1 80 ? 13.872 -5.668 -7.800 1.00 95.56 80 GLN A CA 1
ATOM 631 C C . GLN A 1 80 ? 13.845 -6.795 -8.840 1.00 95.56 80 GLN A C 1
ATOM 633 O O . GLN A 1 80 ? 14.612 -6.753 -9.805 1.00 95.56 80 GLN A O 1
ATOM 638 N N . LYS A 1 81 ? 12.959 -7.784 -8.666 1.00 95.62 81 LYS A N 1
ATOM 639 C CA . LYS A 1 81 ? 12.776 -8.877 -9.632 1.00 95.62 81 LYS A CA 1
ATOM 640 C C . LYS A 1 81 ? 12.245 -8.361 -10.967 1.00 95.62 81 LYS A C 1
ATOM 642 O O . LYS A 1 81 ? 12.795 -8.708 -12.007 1.00 95.62 81 LYS A O 1
ATOM 647 N N . GLU A 1 82 ? 11.217 -7.519 -10.938 1.00 94.88 82 GLU A N 1
ATOM 648 C CA . GLU A 1 82 ? 10.641 -6.921 -12.145 1.00 94.88 82 GLU A CA 1
ATOM 649 C C . GLU A 1 82 ? 11.683 -6.095 -12.906 1.00 94.88 82 GLU A C 1
ATOM 651 O O . GLU A 1 82 ? 11.833 -6.229 -14.119 1.00 94.88 82 GLU A O 1
ATOM 656 N N . LEU A 1 83 ? 12.479 -5.303 -12.187 1.00 94.88 83 LEU A N 1
ATOM 657 C CA . LEU A 1 83 ? 13.538 -4.500 -12.780 1.00 94.88 83 LEU A CA 1
ATOM 658 C C . LEU A 1 83 ? 14.635 -5.364 -13.419 1.00 94.88 83 LEU A C 1
ATOM 660 O O . LEU A 1 83 ? 15.161 -5.001 -14.468 1.00 94.88 83 LEU A O 1
ATOM 664 N N . ALA A 1 84 ? 14.987 -6.503 -12.816 1.00 94.25 84 ALA A N 1
ATOM 665 C CA . ALA A 1 84 ? 15.935 -7.444 -13.409 1.00 94.25 84 ALA A CA 1
ATOM 666 C C . ALA A 1 84 ? 15.405 -8.033 -14.727 1.00 94.25 84 ALA A C 1
ATOM 668 O O . ALA A 1 84 ? 16.115 -7.997 -15.732 1.00 94.25 84 ALA A O 1
ATOM 669 N N . LEU A 1 85 ? 14.144 -8.479 -14.744 1.00 94.25 85 LEU A N 1
ATOM 670 C CA . LEU A 1 85 ? 13.487 -9.002 -15.947 1.00 94.25 85 LEU A CA 1
ATOM 671 C C . LEU A 1 85 ? 13.394 -7.945 -17.050 1.00 94.25 85 LEU A C 1
ATOM 673 O O . LEU A 1 85 ? 13.712 -8.210 -18.208 1.00 94.25 85 LEU A O 1
ATOM 677 N N . ARG A 1 86 ? 13.009 -6.720 -16.687 1.00 92.50 86 ARG A N 1
ATOM 678 C CA . ARG A 1 86 ? 12.892 -5.612 -17.633 1.00 92.50 86 ARG A CA 1
ATOM 679 C C . ARG A 1 86 ? 14.238 -5.243 -18.253 1.00 92.50 86 ARG A C 1
ATOM 681 O O . ARG A 1 86 ? 14.303 -5.040 -19.462 1.00 92.50 86 ARG A O 1
ATOM 688 N N . ARG A 1 87 ? 15.319 -5.214 -17.462 1.00 92.44 87 ARG A N 1
ATOM 689 C CA . ARG A 1 87 ? 16.677 -4.986 -17.987 1.00 92.44 87 ARG A CA 1
ATOM 690 C C . ARG A 1 87 ? 17.091 -6.058 -18.989 1.00 92.44 87 ARG A C 1
ATOM 692 O O . ARG A 1 87 ? 17.671 -5.724 -20.018 1.00 92.44 87 ARG A O 1
ATOM 699 N N . GLU A 1 88 ? 16.802 -7.326 -18.709 1.00 92.81 88 GLU A N 1
ATOM 700 C CA . GLU A 1 88 ? 17.105 -8.423 -19.634 1.00 92.81 88 GLU A CA 1
ATOM 701 C C . GLU A 1 88 ? 16.308 -8.288 -20.939 1.00 92.81 88 GLU A C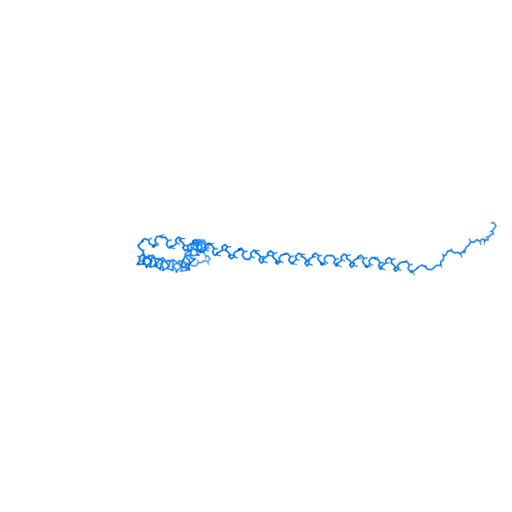 1
ATOM 703 O O . GLU A 1 88 ? 16.861 -8.415 -22.035 1.00 92.81 88 GLU A O 1
ATOM 708 N N . GLU A 1 89 ? 15.017 -7.965 -20.843 1.00 92.62 89 GLU A N 1
ATOM 709 C CA . GLU A 1 89 ? 14.166 -7.765 -22.012 1.00 92.62 89 GLU A CA 1
ATOM 710 C C . GLU A 1 89 ? 14.639 -6.581 -22.870 1.00 92.62 89 GLU A C 1
ATOM 712 O O . GLU A 1 89 ? 14.693 -6.686 -24.101 1.00 92.62 89 GLU A O 1
ATOM 717 N N . GLU A 1 90 ? 15.003 -5.467 -22.235 1.00 91.00 90 GLU A N 1
ATOM 718 C CA . GLU A 1 90 ? 15.551 -4.282 -22.896 1.00 91.00 90 GLU A CA 1
ATOM 719 C C . GLU A 1 90 ? 16.899 -4.590 -23.562 1.00 91.00 90 GLU A C 1
ATOM 721 O O . GLU A 1 90 ? 17.071 -4.273 -24.741 1.00 91.00 90 GLU A O 1
ATOM 726 N N . ALA A 1 91 ? 17.807 -5.302 -22.885 1.00 92.12 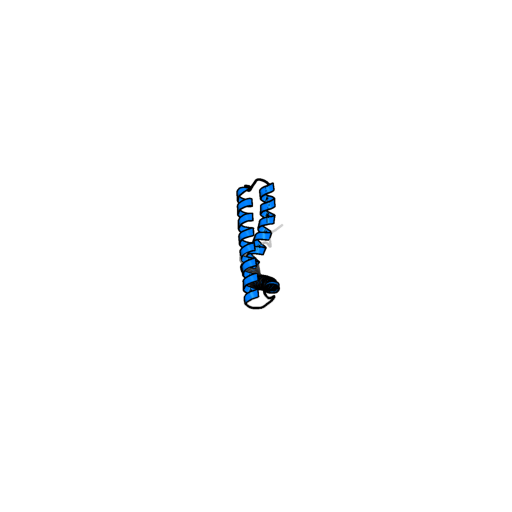91 ALA A N 1
ATOM 727 C CA . ALA A 1 91 ? 19.085 -5.735 -23.453 1.00 92.12 91 ALA A CA 1
ATOM 728 C C . ALA A 1 91 ? 18.896 -6.656 -24.668 1.00 92.12 91 ALA A C 1
ATOM 730 O O . ALA A 1 91 ? 19.536 -6.470 -25.705 1.00 92.12 91 ALA A O 1
ATOM 731 N N . ARG A 1 92 ? 17.957 -7.608 -24.597 1.00 91.75 92 ARG A N 1
ATOM 732 C CA . ARG A 1 92 ? 17.615 -8.486 -25.724 1.00 91.75 92 ARG A CA 1
ATOM 733 C C . ARG A 1 92 ? 17.038 -7.695 -26.896 1.00 91.75 92 ARG A C 1
ATOM 735 O O . ARG A 1 92 ? 17.430 -7.917 -28.042 1.00 91.75 92 ARG A O 1
ATOM 742 N N . LYS A 1 93 ? 16.113 -6.764 -26.635 1.00 91.56 93 LYS A N 1
ATOM 743 C CA . LYS A 1 93 ? 15.542 -5.882 -27.668 1.00 91.56 93 LYS A CA 1
ATOM 744 C C . LYS A 1 93 ? 16.626 -5.024 -28.319 1.00 91.56 93 LYS A C 1
ATOM 746 O O . LYS A 1 93 ? 16.586 -4.842 -29.536 1.00 91.56 93 LYS A O 1
ATOM 751 N N . GLN A 1 94 ? 17.583 -4.525 -27.542 1.00 91.06 94 GLN A N 1
ATOM 752 C CA . GLN A 1 94 ? 18.712 -3.750 -28.044 1.00 91.06 94 GLN A CA 1
ATOM 753 C C . GLN A 1 94 ? 19.619 -4.602 -28.938 1.00 91.06 94 GLN A C 1
ATOM 755 O O . GLN A 1 94 ? 19.814 -4.247 -30.095 1.00 91.06 94 GLN A O 1
ATOM 760 N N . ALA A 1 95 ? 20.023 -5.792 -28.487 1.00 91.12 95 ALA A N 1
ATOM 761 C CA . ALA A 1 95 ? 20.839 -6.712 -29.280 1.00 91.12 95 ALA A CA 1
ATOM 762 C C . ALA A 1 95 ? 20.175 -7.101 -30.615 1.00 91.12 95 ALA A C 1
ATOM 764 O O . ALA A 1 95 ? 20.832 -7.150 -31.653 1.00 91.12 95 ALA A O 1
ATOM 765 N N . VAL A 1 96 ? 18.856 -7.331 -30.628 1.00 91.25 96 VAL A N 1
ATOM 766 C CA . VAL A 1 96 ? 18.108 -7.608 -31.869 1.00 91.25 96 VAL A CA 1
ATOM 767 C C . VAL A 1 96 ? 18.070 -6.384 -32.790 1.00 91.25 96 VAL A C 1
ATOM 769 O O . VAL A 1 96 ? 18.178 -6.530 -34.011 1.00 91.25 96 VAL A O 1
ATOM 772 N N . ARG A 1 97 ? 17.916 -5.172 -32.239 1.00 88.38 97 ARG A N 1
ATOM 773 C CA . ARG A 1 97 ? 17.961 -3.924 -33.019 1.00 88.38 97 ARG A CA 1
ATOM 774 C C . ARG A 1 97 ? 19.336 -3.714 -33.643 1.00 88.38 97 ARG A C 1
ATOM 776 O O . ARG A 1 97 ? 19.391 -3.375 -34.823 1.00 88.38 97 ARG A O 1
ATOM 783 N N . ASP A 1 98 ? 20.401 -3.969 -32.896 1.00 89.62 98 ASP A N 1
ATOM 784 C CA . ASP A 1 98 ? 21.777 -3.813 -33.365 1.00 89.62 98 ASP A CA 1
ATOM 785 C C . ASP A 1 98 ? 22.097 -4.849 -34.454 1.00 89.62 98 ASP A C 1
ATOM 787 O O . ASP A 1 98 ? 22.489 -4.473 -35.557 1.00 89.62 98 ASP A O 1
ATOM 791 N N . GLN A 1 99 ? 21.735 -6.124 -34.257 1.00 87.00 99 GLN A N 1
ATOM 792 C CA . GLN A 1 99 ? 21.851 -7.155 -35.301 1.00 87.00 99 GLN A CA 1
ATOM 793 C C . GLN A 1 99 ? 21.042 -6.829 -36.567 1.00 87.00 99 GLN A C 1
ATOM 795 O O . GLN A 1 99 ? 21.451 -7.167 -37.679 1.00 87.00 99 GLN A O 1
ATOM 800 N N . ARG A 1 100 ? 19.869 -6.194 -36.436 1.00 87.00 100 ARG A N 1
ATOM 801 C CA . ARG A 1 100 ? 19.050 -5.793 -37.591 1.00 87.00 100 ARG A CA 1
ATOM 802 C C . ARG A 1 100 ? 19.679 -4.629 -38.357 1.00 87.00 100 ARG A C 1
ATOM 804 O O . ARG A 1 100 ? 19.558 -4.610 -39.580 1.00 87.00 100 ARG A O 1
ATOM 811 N N . LYS A 1 101 ? 20.327 -3.686 -37.668 1.00 85.31 101 LYS A N 1
ATOM 812 C CA . LYS A 1 101 ? 21.086 -2.594 -38.297 1.00 85.31 101 LYS A CA 1
ATOM 813 C C . LYS A 1 101 ? 22.306 -3.140 -39.032 1.00 85.31 101 LYS A C 1
ATOM 815 O O . LYS A 1 101 ? 22.418 -2.916 -40.230 1.00 85.31 101 LYS A O 1
ATOM 820 N N . GLU A 1 102 ? 23.104 -3.984 -38.381 1.00 84.31 102 GLU A N 1
ATOM 821 C CA . GLU A 1 102 ? 24.273 -4.616 -39.005 1.00 84.31 102 GLU A CA 1
ATOM 822 C C . GLU A 1 102 ? 23.904 -5.448 -40.243 1.00 84.31 102 GLU A C 1
ATOM 824 O O . GLU A 1 102 ? 24.601 -5.417 -41.256 1.00 84.31 102 GLU A O 1
ATOM 829 N N . LYS A 1 103 ? 22.791 -6.196 -40.196 1.00 82.00 103 LYS A N 1
ATOM 830 C CA . LYS A 1 103 ? 22.295 -6.955 -41.357 1.00 82.00 103 LYS A CA 1
ATOM 831 C C . LYS A 1 103 ? 21.847 -6.047 -42.504 1.00 82.00 103 LYS A C 1
ATOM 833 O O . LYS A 1 103 ? 22.052 -6.419 -43.656 1.00 82.00 103 LYS A O 1
ATOM 838 N N . LYS A 1 104 ? 21.239 -4.891 -42.211 1.00 81.50 104 LYS A N 1
ATOM 839 C CA . LYS A 1 104 ? 20.866 -3.900 -43.232 1.00 81.50 104 LYS A CA 1
ATOM 840 C C . LYS A 1 104 ? 22.101 -3.268 -43.869 1.00 81.50 104 LYS A C 1
ATOM 842 O O . LYS A 1 104 ? 22.216 -3.320 -45.084 1.00 81.50 104 LYS A O 1
ATOM 847 N N . GLU A 1 105 ? 23.057 -2.812 -43.065 1.00 80.62 105 GLU A N 1
ATOM 848 C CA . GLU A 1 105 ? 24.307 -2.208 -43.549 1.00 80.62 105 GLU A CA 1
ATOM 849 C C . GLU A 1 105 ? 25.137 -3.187 -44.394 1.00 80.62 105 GLU A C 1
ATOM 851 O O . GLU A 1 105 ? 25.701 -2.815 -45.421 1.00 80.62 105 GLU A O 1
ATOM 856 N N . LYS A 1 106 ? 25.193 -4.470 -44.004 1.00 78.44 106 LYS A N 1
ATOM 857 C CA . LYS A 1 106 ? 25.852 -5.516 -44.806 1.00 78.44 106 LYS A CA 1
ATOM 858 C C . LYS A 1 106 ? 25.119 -5.798 -46.117 1.00 78.44 106 LYS A C 1
ATOM 860 O O . LYS A 1 106 ? 25.776 -6.102 -47.107 1.00 78.44 106 LYS A O 1
ATOM 865 N N . LYS A 1 107 ? 23.784 -5.723 -46.131 1.00 78.50 107 LYS A N 1
ATOM 866 C CA . LYS A 1 107 ? 22.983 -5.916 -47.346 1.00 78.50 107 LYS A CA 1
ATOM 867 C C . LYS A 1 107 ? 23.152 -4.741 -48.314 1.00 78.50 107 LYS A C 1
ATOM 869 O O . LYS A 1 107 ? 23.389 -4.990 -49.487 1.00 78.50 107 LYS A O 1
ATOM 874 N N . GLU A 1 108 ? 23.116 -3.509 -47.811 1.00 74.00 108 GLU A N 1
ATOM 875 C CA . GLU A 1 108 ? 23.337 -2.284 -48.595 1.00 74.00 108 GLU A CA 1
ATOM 876 C C . GLU A 1 108 ? 24.745 -2.260 -49.204 1.00 74.00 108 GLU A C 1
ATOM 878 O O . GLU A 1 108 ? 24.881 -2.075 -50.408 1.00 74.00 108 GLU A O 1
ATOM 883 N N . LYS A 1 109 ? 25.788 -2.588 -48.424 1.00 73.19 109 LYS A N 1
ATOM 884 C CA . LYS A 1 109 ? 27.156 -2.721 -48.959 1.00 73.19 109 LYS A CA 1
ATOM 885 C C . LYS A 1 109 ? 27.281 -3.819 -50.013 1.00 73.19 109 LYS A C 1
ATOM 887 O O . LYS A 1 109 ? 28.031 -3.647 -50.964 1.00 73.19 109 LYS A O 1
ATOM 892 N N . LYS A 1 110 ? 26.574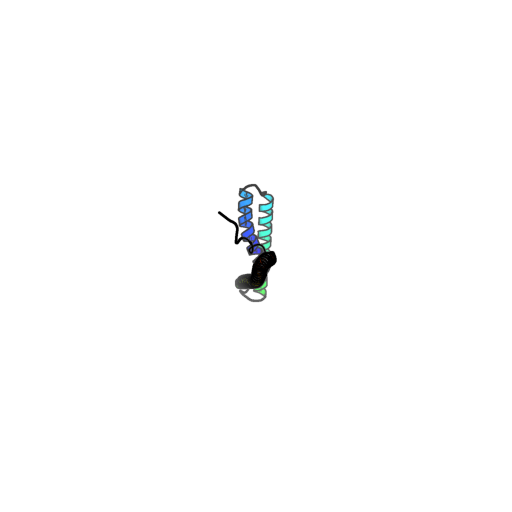 -4.943 -49.850 1.00 72.06 110 LYS A N 1
ATOM 893 C CA . LYS A 1 110 ? 26.607 -6.041 -50.824 1.00 72.06 110 LYS A CA 1
ATOM 894 C C . LYS A 1 110 ? 25.900 -5.660 -52.131 1.00 72.06 110 LYS A C 1
ATOM 896 O O . LYS A 1 110 ? 26.447 -5.920 -53.196 1.00 72.06 110 LYS A O 1
ATOM 901 N N . GLU A 1 111 ? 24.742 -5.003 -52.050 1.00 65.81 111 GLU A N 1
ATOM 902 C CA . GLU A 1 111 ? 24.024 -4.463 -53.215 1.00 65.81 111 GLU A CA 1
ATOM 903 C C . GLU A 1 111 ? 24.846 -3.378 -53.934 1.00 65.81 111 GLU A C 1
ATOM 905 O O . GLU A 1 111 ? 24.882 -3.361 -55.161 1.00 65.81 111 GLU A O 1
ATOM 910 N N . GLU A 1 112 ? 25.579 -2.536 -53.202 1.00 65.88 112 GLU A N 1
ATOM 911 C CA . GLU A 1 112 ? 26.477 -1.527 -53.778 1.00 65.88 112 GLU A CA 1
ATOM 912 C C . GLU A 1 112 ? 27.702 -2.163 -54.463 1.00 65.88 112 GLU A C 1
ATOM 914 O O . GLU A 1 112 ? 28.081 -1.755 -55.561 1.00 65.88 112 GLU A O 1
ATOM 919 N N . THR A 1 113 ? 28.284 -3.223 -53.884 1.00 62.12 113 THR A N 1
ATOM 920 C CA . THR A 1 113 ? 29.380 -3.973 -54.523 1.00 62.12 113 THR A CA 1
ATOM 921 C C . THR A 1 113 ? 28.928 -4.791 -55.733 1.00 62.12 113 THR A C 1
ATOM 923 O O . THR A 1 113 ? 29.662 -4.849 -56.717 1.00 62.12 113 THR A O 1
ATOM 926 N N . ASP A 1 114 ? 27.728 -5.381 -55.695 1.00 63.78 114 ASP A N 1
ATOM 927 C CA . ASP A 1 114 ? 27.159 -6.133 -56.822 1.00 63.78 114 ASP A CA 1
ATOM 928 C C . ASP A 1 114 ? 26.748 -5.179 -57.967 1.00 63.78 114 ASP A C 1
ATOM 930 O O . ASP A 1 114 ? 26.969 -5.487 -59.139 1.00 63.78 114 ASP A O 1
ATOM 934 N N . ALA A 1 115 ? 26.250 -3.972 -57.660 1.00 63.72 115 ALA A N 1
ATOM 935 C CA . ALA A 1 115 ? 25.966 -2.935 -58.658 1.00 63.72 115 ALA A CA 1
ATOM 936 C C . ALA A 1 115 ? 27.241 -2.377 -59.322 1.00 63.72 115 ALA A C 1
ATOM 938 O O . ALA A 1 115 ? 27.255 -2.148 -60.535 1.00 63.72 115 ALA A O 1
ATOM 939 N N . LEU A 1 116 ? 28.325 -2.200 -58.554 1.00 57.88 116 LEU A N 1
ATOM 940 C CA . LEU A 1 116 ? 29.630 -1.754 -59.062 1.00 57.88 116 LEU A CA 1
ATOM 941 C C . LEU A 1 116 ? 30.345 -2.840 -59.895 1.00 57.88 116 LEU A C 1
ATOM 943 O O . LEU A 1 116 ? 31.135 -2.524 -60.787 1.00 57.88 116 LEU A O 1
ATOM 947 N N . ALA A 1 117 ? 30.074 -4.120 -59.623 1.00 55.31 117 ALA A N 1
ATOM 948 C CA . ALA A 1 117 ? 30.553 -5.244 -60.428 1.00 55.31 117 ALA A CA 1
ATOM 949 C C . ALA A 1 117 ? 29.791 -5.352 -61.762 1.00 55.31 117 ALA A C 1
ATOM 951 O O . ALA A 1 117 ? 30.420 -5.471 -62.813 1.00 55.31 117 ALA A O 1
ATOM 952 N N . ALA A 1 118 ? 28.464 -5.189 -61.749 1.00 57.09 118 ALA A N 1
ATOM 953 C CA . ALA A 1 118 ? 27.638 -5.191 -62.960 1.00 57.09 118 ALA A CA 1
ATOM 954 C C . ALA A 1 118 ? 27.969 -4.035 -63.927 1.00 57.09 118 ALA A C 1
ATOM 956 O O . ALA A 1 118 ? 27.873 -4.197 -65.141 1.00 57.09 118 ALA A O 1
ATOM 957 N N . THR A 1 119 ? 28.422 -2.882 -63.417 1.00 52.12 119 THR A N 1
ATOM 958 C CA . THR A 1 119 ? 28.894 -1.761 -64.258 1.00 52.12 119 THR A CA 1
ATOM 959 C C . THR A 1 119 ? 30.298 -1.971 -64.832 1.00 52.12 119 THR A C 1
ATOM 961 O O . THR A 1 119 ? 30.654 -1.318 -65.811 1.00 52.12 119 THR A O 1
ATOM 964 N N . LYS A 1 120 ? 31.104 -2.884 -64.274 1.00 54.03 120 LYS A N 1
ATOM 965 C CA . LYS A 1 120 ? 32.420 -3.248 -64.829 1.00 54.03 120 LYS A CA 1
ATOM 966 C C . LYS A 1 120 ? 32.351 -4.347 -65.892 1.00 54.03 120 LYS A C 1
ATOM 968 O O . LYS A 1 120 ? 33.244 -4.398 -66.732 1.00 54.03 120 LYS A O 1
ATOM 973 N N . GLU A 1 121 ? 31.310 -5.179 -65.902 1.00 50.16 121 GLU A N 1
ATOM 974 C CA . GLU A 1 121 ? 31.115 -6.221 -66.927 1.00 50.16 121 GLU A CA 1
ATOM 975 C C . GLU A 1 121 ? 30.450 -5.713 -68.224 1.00 50.16 121 GLU A C 1
ATOM 977 O O . GLU A 1 121 ? 30.472 -6.416 -69.232 1.00 50.16 121 GLU A O 1
ATOM 982 N N . SER A 1 122 ? 29.924 -4.479 -68.267 1.00 47.41 122 SER A N 1
ATOM 983 C CA . SER A 1 122 ? 29.264 -3.921 -69.462 1.00 47.41 122 SER A CA 1
ATOM 984 C C . SER A 1 122 ? 30.146 -3.042 -70.363 1.00 47.41 122 SER A C 1
ATOM 986 O O . SER A 1 122 ? 29.605 -2.267 -71.150 1.00 47.41 122 SER A O 1
ATOM 988 N N . THR A 1 123 ? 31.479 -3.151 -70.302 1.00 42.00 123 THR A N 1
ATOM 989 C CA . THR A 1 123 ? 32.359 -2.456 -71.262 1.00 42.00 123 THR A CA 1
ATOM 990 C C . THR A 1 123 ? 33.149 -3.443 -72.122 1.00 42.00 123 THR A C 1
ATOM 992 O O . THR A 1 123 ? 34.267 -3.810 -71.759 1.00 42.00 123 THR A O 1
ATOM 995 N N . PRO A 1 124 ? 32.646 -3.818 -73.311 1.00 41.06 124 PRO A N 1
ATOM 996 C CA . PRO A 1 124 ? 33.500 -4.211 -74.411 1.00 41.06 124 PRO A CA 1
ATOM 997 C C . PRO A 1 124 ? 33.573 -3.094 -75.465 1.00 41.06 124 PRO A C 1
ATOM 999 O O . PRO A 1 124 ? 32.570 -2.640 -76.003 1.00 41.06 124 PRO A O 1
ATOM 1002 N N . ALA A 1 125 ? 34.813 -2.711 -75.767 1.00 42.38 125 ALA A N 1
ATOM 1003 C CA . ALA A 1 125 ? 35.308 -2.435 -77.115 1.00 42.38 125 ALA A CA 1
ATOM 1004 C C . ALA A 1 125 ? 34.562 -1.400 -77.989 1.00 42.38 125 ALA A C 1
ATOM 1006 O O . ALA A 1 125 ? 33.803 -1.766 -78.879 1.00 42.38 125 ALA A O 1
ATOM 1007 N N . ALA A 1 126 ? 34.908 -0.115 -77.853 1.00 36.19 126 ALA A N 1
ATOM 1008 C CA . ALA A 1 126 ? 34.787 0.855 -78.951 1.00 36.19 126 ALA A CA 1
ATOM 1009 C C . ALA A 1 126 ? 35.731 2.056 -78.747 1.00 36.19 126 ALA A C 1
ATOM 1011 O O . ALA A 1 126 ? 35.293 3.160 -78.447 1.00 36.19 126 ALA A O 1
ATOM 1012 N N . ALA A 1 127 ? 37.044 1.840 -78.864 1.00 35.31 127 ALA A N 1
ATOM 1013 C CA . ALA A 1 127 ? 38.020 2.930 -78.986 1.00 35.31 127 ALA A CA 1
ATOM 1014 C C . ALA A 1 127 ? 39.302 2.430 -79.673 1.00 35.31 127 ALA A C 1
ATOM 1016 O O . ALA A 1 127 ? 40.370 2.387 -79.071 1.00 35.31 127 ALA A O 1
ATOM 1017 N N . ALA A 1 128 ? 39.183 1.983 -80.925 1.00 40.28 128 ALA A N 1
ATOM 1018 C CA . ALA A 1 128 ? 40.326 1.763 -81.810 1.00 40.28 128 ALA A CA 1
ATOM 1019 C C . ALA A 1 128 ? 39.864 1.793 -83.274 1.00 40.28 128 ALA A C 1
ATOM 1021 O O . ALA A 1 128 ? 39.630 0.741 -83.857 1.00 40.28 128 ALA A O 1
ATOM 1022 N N . ALA A 1 129 ? 39.687 2.992 -83.835 1.00 41.66 129 ALA A N 1
ATOM 1023 C CA . ALA A 1 129 ? 39.852 3.295 -85.261 1.00 41.66 129 ALA A CA 1
ATOM 1024 C C . ALA A 1 129 ? 39.478 4.764 -85.502 1.00 41.66 129 ALA A C 1
ATOM 1026 O O . ALA A 1 129 ? 38.302 5.094 -85.467 1.00 41.66 129 ALA A O 1
ATOM 1027 N N . G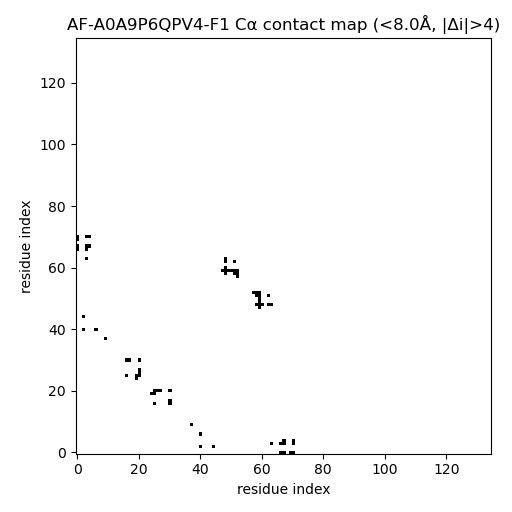LU A 1 130 ? 40.481 5.620 -85.700 1.00 35.31 130 GLU A N 1
ATOM 1028 C CA . GLU A 1 130 ? 40.496 6.676 -86.726 1.00 35.31 130 GLU A CA 1
ATOM 1029 C C . GLU A 1 130 ? 41.878 7.351 -86.687 1.00 35.31 130 GLU A C 1
ATOM 1031 O O . GLU A 1 130 ? 42.128 8.344 -86.007 1.00 35.31 130 GLU A O 1
ATOM 1036 N N . VAL A 1 131 ? 42.816 6.717 -87.391 1.00 41.66 131 VAL A N 1
ATOM 1037 C CA . VAL A 1 131 ? 43.989 7.361 -87.988 1.00 41.66 131 VAL A CA 1
ATOM 1038 C C . VAL A 1 131 ? 43.747 7.305 -89.500 1.00 41.66 131 VAL A C 1
ATOM 1040 O O . VAL A 1 131 ? 43.286 6.276 -89.985 1.00 41.66 131 VAL A O 1
ATOM 1043 N N . GLU A 1 132 ? 44.089 8.397 -90.191 1.00 34.50 132 GLU A N 1
ATOM 1044 C CA . GLU A 1 132 ? 44.051 8.634 -91.651 1.00 34.50 132 GLU A CA 1
ATOM 1045 C C . GLU A 1 132 ? 42.691 8.932 -92.312 1.00 34.50 132 GLU A C 1
ATOM 1047 O O . GLU A 1 132 ? 41.911 8.029 -92.585 1.00 34.50 132 GLU A O 1
ATOM 1052 N N . ALA A 1 133 ? 42.487 10.196 -92.724 1.00 37.28 133 ALA A N 1
ATOM 1053 C CA . ALA A 1 133 ? 42.441 10.562 -94.151 1.00 37.28 133 ALA A CA 1
ATOM 1054 C C . ALA A 1 133 ? 42.336 12.093 -94.388 1.00 37.28 133 ALA A C 1
ATOM 1056 O O . ALA A 1 133 ? 41.305 12.714 -94.158 1.00 37.28 133 ALA A O 1
ATOM 1057 N N . THR A 1 134 ? 43.416 12.633 -94.969 1.00 39.12 134 THR A N 1
ATOM 1058 C CA . THR A 1 134 ? 43.469 13.591 -96.100 1.00 39.12 134 THR A CA 1
ATOM 1059 C C . THR A 1 134 ? 43.056 15.071 -95.988 1.00 39.12 134 THR A C 1
ATOM 1061 O O . THR A 1 134 ? 41.891 15.394 -95.784 1.00 39.12 134 THR A O 1
ATOM 1064 N N . ALA A 1 135 ? 44.042 15.877 -96.426 1.00 37.28 135 ALA A N 1
ATOM 1065 C CA . ALA A 1 135 ? 44.012 17.150 -97.169 1.00 37.28 135 ALA A CA 1
ATOM 1066 C C . ALA A 1 135 ? 44.031 18.462 -96.372 1.00 37.28 135 ALA A C 1
ATOM 1068 O O . ALA A 1 135 ? 42.998 18.853 -95.794 1.00 37.28 135 ALA A O 1
#

Foldseek 3Di:
DVLLVVLVVLVVVLVVVVVCVVVVVDDVVVVVVSVVVVVVSVVVLVVVLVVLCVVPNPRSVCVSVVVVVVVVVVVVVVVVVVVVVVVVVVVVVVVVVVVVVVVVVVVVVVVVVVVVVVVVVPDDDDDDDDDDDDD

Sequence (135 aa):
MEGVVRVLSMREDKQVLANLVKQGTVGDDIWTQFTLSEKELEAEIMAIVEEANTFKENWGQSILQTASEMVMHEKTKQMQKELALRREEEARKQAVRDQRKEKKEKKEKKEETDALAATKESTPAAAAAEVEATA

InterPro domains:
  IPR018624 Translocation protein Sec66 [PF09802] (2-101)
  IPR018624 Translocation protein Sec66 [PTHR28229] (1-129)

pLDDT: mean 82.72, std 17.69, range [34.5, 95.81]